Protein AF-A0A494C031-F1 (afdb_monomer_lite)

InterPro domains:
  IPR001715 Calponin homology domain [PF00307] (3-60)
  IPR001715 Calponin homology domain [PS50021] (1-61)
  IPR036872 CH domain superfamily [G3DSA:1.10.418.10] (1-61)
  IPR036872 CH domain superfamily [SSF47576] (3-61)

Foldseek 3Di:
DVVVCVVVVDDFDDQDDDDDLVSQQSRVVSVVVVCVVVVDDLDPAHSNCVSVPVVVSVVVD

pLDDT: mean 79.49, std 7.91, range [58.53, 88.5]

Sequence (61 aa):
MLLLEVISGERLPKPDRGKMRFHKIANVNKALDYIASKGVKLVSIGAEEIVDGNVKMTLGM

Organism: Homo sapiens (NCBI:txid9606)

Radius of gyration: 11.53 Å; chains: 1; bounding box: 26×23×29 Å

Secondary structure (DSSP, 8-state):
-HHHHHHH-PPPPPPP--SSHHHHHHHHHHHHHHHHHTT----S--HHHHHTT-HHHHHT-

Structure (mmCIF, N/CA/C/O backbone):
data_AF-A0A494C031-F1
#
_entry.id   AF-A0A494C031-F1
#
loop_
_atom_site.group_PDB
_atom_site.id
_atom_site.type_symbol
_atom_site.label_atom_id
_atom_site.label_alt_id
_atom_site.label_comp_id
_atom_site.label_asym_id
_atom_site.label_entity_id
_atom_site.label_seq_id
_atom_site.pdbx_PDB_ins_code
_atom_site.Cartn_x
_atom_site.Cartn_y
_atom_site.Cartn_z
_atom_site.occupancy
_atom_site.B_iso_or_equiv
_atom_site.auth_seq_id
_atom_site.auth_comp_id
_atom_site.auth_asym_id
_atom_site.auth_atom_id
_atom_site.pdbx_PDB_model_num
ATOM 1 N N . MET A 1 1 ? -5.810 -1.378 -6.365 1.00 62.38 1 MET A N 1
ATOM 2 C CA . MET A 1 1 ? -6.431 -0.752 -5.178 1.00 62.38 1 MET A CA 1
ATOM 3 C C . MET A 1 1 ? -7.920 -1.034 -5.042 1.00 62.38 1 MET A C 1
ATOM 5 O O . MET A 1 1 ? -8.469 -0.698 -4.008 1.00 62.38 1 MET A O 1
ATOM 9 N N . LEU A 1 2 ? -8.552 -1.713 -6.007 1.00 73.69 2 LEU A N 1
ATOM 10 C CA . LEU A 1 2 ? -9.993 -1.986 -5.986 1.00 73.69 2 LEU A CA 1
ATOM 11 C C . LEU A 1 2 ? -10.470 -2.670 -4.694 1.00 73.69 2 LEU A C 1
ATOM 13 O O . LEU A 1 2 ? -11.530 -2.328 -4.198 1.00 73.69 2 LEU A O 1
ATOM 17 N N . LEU A 1 3 ? -9.670 -3.573 -4.111 1.00 78.44 3 LEU A N 1
ATOM 18 C CA . LEU A 1 3 ? -10.014 -4.217 -2.839 1.00 78.44 3 LEU A CA 1
ATOM 19 C C . LEU A 1 3 ? -10.184 -3.194 -1.705 1.00 78.44 3 LEU A C 1
ATOM 21 O O . LEU A 1 3 ? -11.182 -3.242 -1.000 1.00 78.44 3 LEU A O 1
ATOM 25 N N . LEU A 1 4 ? -9.234 -2.264 -1.561 1.00 77.31 4 LEU A N 1
ATOM 26 C CA . LEU A 1 4 ? -9.247 -1.261 -0.496 1.00 77.31 4 LEU A CA 1
ATOM 27 C C . LEU A 1 4 ? -10.394 -0.262 -0.659 1.00 77.31 4 LEU A C 1
ATOM 29 O O . LEU A 1 4 ? -11.015 0.083 0.335 1.00 77.31 4 LEU A O 1
ATOM 33 N N . GLU A 1 5 ? -10.718 0.135 -1.892 1.00 81.38 5 GLU A N 1
ATOM 34 C CA . GLU A 1 5 ? -11.885 0.988 -2.172 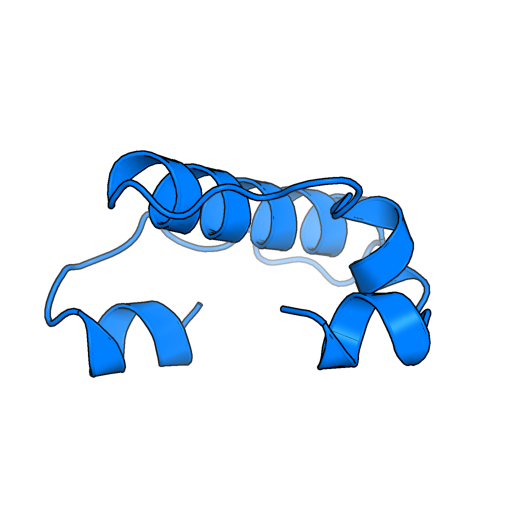1.00 81.38 5 GLU A CA 1
ATOM 35 C C . GLU A 1 5 ? -13.207 0.276 -1.852 1.00 81.38 5 GLU A C 1
ATOM 37 O O . GLU A 1 5 ? -14.134 0.886 -1.328 1.00 81.38 5 GLU A O 1
ATOM 42 N N . VAL A 1 6 ? -13.299 -1.027 -2.143 1.00 80.31 6 VAL A N 1
ATOM 43 C CA . VAL A 1 6 ? -14.513 -1.820 -1.895 1.00 80.31 6 VAL A CA 1
ATOM 44 C C . VAL A 1 6 ? -14.736 -2.055 -0.403 1.00 80.31 6 VAL A C 1
ATOM 46 O O . VAL A 1 6 ? -15.864 -1.925 0.062 1.00 80.31 6 VAL A O 1
ATOM 49 N N . ILE A 1 7 ? -13.687 -2.381 0.357 1.00 82.56 7 ILE A N 1
ATOM 50 C CA . ILE A 1 7 ? -13.816 -2.631 1.802 1.00 82.56 7 ILE A CA 1
ATOM 51 C C . ILE A 1 7 ? -14.001 -1.346 2.611 1.00 82.56 7 ILE A C 1
ATOM 53 O O . ILE A 1 7 ? -14.615 -1.394 3.672 1.00 82.56 7 ILE A O 1
ATOM 57 N N . SER A 1 8 ? -13.478 -0.207 2.146 1.00 77.75 8 SER A N 1
ATOM 58 C CA . SER A 1 8 ? -13.616 1.054 2.873 1.00 77.75 8 SER A CA 1
ATOM 59 C C . SER A 1 8 ? -14.797 1.914 2.446 1.00 77.75 8 SER A C 1
ATOM 61 O O . SER A 1 8 ? -15.196 2.796 3.202 1.00 77.75 8 SER A O 1
ATOM 63 N N . GLY A 1 9 ? -15.324 1.710 1.237 1.00 80.38 9 GLY A N 1
ATOM 64 C CA . GLY A 1 9 ? -16.318 2.600 0.638 1.00 80.38 9 GLY A CA 1
ATOM 65 C C . GLY A 1 9 ? -15.769 3.982 0.255 1.00 80.38 9 GLY A C 1
ATOM 66 O O . GLY A 1 9 ? -16.538 4.847 -0.162 1.00 80.38 9 GLY A O 1
ATOM 67 N N . GLU A 1 10 ? -14.456 4.209 0.372 1.00 81.50 10 GLU A N 1
ATOM 68 C CA . GLU A 1 10 ? -13.796 5.472 0.037 1.00 81.50 10 GLU A CA 1
ATOM 69 C C . GLU A 1 10 ? -13.098 5.379 -1.321 1.00 81.50 10 GLU A C 1
ATOM 71 O O . GLU A 1 10 ? -12.488 4.366 -1.666 1.00 81.50 10 GLU A O 1
ATOM 76 N N . ARG A 1 11 ? -13.144 6.470 -2.096 1.00 80.00 11 ARG A N 1
ATOM 77 C CA . ARG A 1 11 ? -12.357 6.559 -3.329 1.00 80.00 11 ARG A CA 1
ATOM 78 C C . ARG A 1 11 ? -10.893 6.792 -3.002 1.00 80.00 11 ARG A C 1
ATOM 80 O O . ARG A 1 11 ? -10.543 7.811 -2.408 1.00 80.00 11 ARG A O 1
ATOM 87 N N . LEU A 1 12 ? -10.045 5.897 -3.489 1.00 81.31 12 LEU A N 1
ATOM 88 C CA . LEU A 1 12 ? -8.601 6.033 -3.379 1.00 81.31 12 LEU A CA 1
ATOM 89 C C . LEU A 1 12 ? -8.025 6.813 -4.566 1.00 81.31 12 LEU A C 1
ATOM 91 O O . LEU A 1 12 ? -8.637 6.887 -5.640 1.00 81.31 12 LEU A O 1
ATOM 95 N N . PRO A 1 13 ? -6.837 7.423 -4.402 1.00 81.50 13 PRO A N 1
ATOM 96 C CA . PRO A 1 13 ? -6.136 8.044 -5.513 1.00 81.50 13 PRO A CA 1
ATOM 97 C C . PRO A 1 13 ? -5.918 7.035 -6.643 1.00 81.50 13 PRO A C 1
ATOM 99 O O . PRO A 1 13 ? -5.653 5.853 -6.416 1.00 81.50 13 PRO A O 1
ATOM 102 N N . LYS A 1 14 ? -6.014 7.517 -7.887 1.00 83.19 14 LYS A N 1
ATOM 103 C CA . LYS A 1 14 ? -5.879 6.651 -9.060 1.00 83.19 14 LYS A CA 1
ATOM 104 C C . LYS A 1 14 ? -4.524 5.926 -9.029 1.00 83.19 14 LYS A C 1
ATOM 106 O O . LYS A 1 14 ? -3.490 6.576 -8.828 1.00 83.19 14 LYS A O 1
ATOM 111 N N . PRO A 1 15 ? -4.512 4.602 -9.262 1.00 83.94 15 PRO A N 1
ATOM 112 C CA . PRO A 1 15 ? -3.271 3.859 -9.350 1.00 83.94 15 PRO A CA 1
ATOM 113 C C . PRO A 1 15 ? -2.479 4.286 -10.589 1.00 83.94 15 PRO A C 1
ATOM 115 O O . PRO A 1 15 ? -3.052 4.581 -11.644 1.00 83.94 15 PRO A O 1
ATOM 118 N N . ASP A 1 16 ? -1.158 4.271 -10.459 1.00 86.06 16 ASP A N 1
ATOM 119 C CA . ASP A 1 16 ? -0.227 4.452 -11.561 1.00 86.06 16 ASP A CA 1
ATOM 120 C C . ASP A 1 16 ? -0.407 3.331 -12.583 1.00 86.06 16 ASP A C 1
ATOM 122 O O . ASP A 1 16 ? -0.383 2.139 -12.255 1.00 86.06 16 ASP A O 1
ATOM 126 N N . ARG A 1 17 ? -0.607 3.723 -13.843 1.00 78.75 17 ARG A N 1
ATOM 127 C CA . ARG A 1 17 ? -0.831 2.802 -14.957 1.00 78.75 17 ARG A CA 1
ATOM 128 C C . ARG A 1 17 ? 0.498 2.521 -15.646 1.00 78.75 17 ARG A C 1
ATOM 130 O O . ARG A 1 17 ? 0.941 3.296 -16.482 1.00 78.75 17 ARG A O 1
ATOM 137 N N . GLY A 1 18 ? 1.113 1.388 -15.319 1.00 80.19 18 GLY A N 1
ATOM 138 C CA . GLY A 1 18 ? 2.318 0.921 -15.996 1.00 80.19 18 GLY A CA 1
ATOM 139 C C . GLY A 1 18 ? 2.746 -0.474 -15.547 1.00 80.19 18 GLY A C 1
ATOM 140 O O . GLY A 1 18 ? 2.375 -0.936 -14.471 1.00 80.19 18 GLY A O 1
ATOM 141 N N . LYS A 1 19 ? 3.505 -1.175 -16.401 1.00 81.25 19 LYS A N 1
ATOM 142 C CA . LYS A 1 19 ? 3.960 -2.558 -16.145 1.00 81.25 19 LYS A CA 1
ATOM 143 C C . LYS A 1 19 ? 5.318 -2.641 -15.438 1.00 81.25 19 LYS A C 1
ATOM 145 O O . LYS A 1 19 ? 5.682 -3.710 -14.956 1.00 81.25 19 LYS A O 1
ATOM 150 N N . MET A 1 20 ? 6.065 -1.534 -15.380 1.00 87.50 20 MET A N 1
ATOM 151 C CA . MET A 1 20 ? 7.390 -1.496 -14.744 1.00 87.50 20 MET A CA 1
ATOM 152 C C . MET A 1 20 ? 7.294 -1.638 -13.217 1.00 87.50 20 MET A C 1
ATOM 154 O O . MET A 1 20 ? 6.306 -1.208 -12.620 1.00 87.50 20 MET A O 1
ATOM 158 N N . ARG A 1 21 ? 8.346 -2.185 -12.590 1.00 84.25 21 ARG A N 1
ATOM 159 C CA . ARG A 1 21 ? 8.428 -2.452 -11.139 1.00 84.25 21 ARG A CA 1
ATOM 160 C C . ARG A 1 21 ? 8.105 -1.223 -10.284 1.00 84.25 21 ARG A C 1
ATOM 162 O O . ARG A 1 21 ? 7.328 -1.338 -9.343 1.00 84.25 21 ARG A O 1
ATOM 169 N N . PHE A 1 22 ? 8.598 -0.040 -10.657 1.00 86.44 22 PHE A N 1
ATOM 170 C CA . PHE A 1 22 ? 8.340 1.179 -9.884 1.00 86.44 22 PHE A CA 1
ATOM 171 C C . PHE A 1 22 ? 6.851 1.566 -9.834 1.00 86.44 22 PHE A C 1
ATOM 173 O O . PHE A 1 22 ? 6.399 2.059 -8.808 1.00 86.44 22 PHE A O 1
ATOM 180 N N . HIS A 1 23 ? 6.060 1.292 -10.884 1.00 86.69 23 HIS A N 1
ATOM 181 C CA . HIS A 1 23 ? 4.613 1.547 -10.849 1.00 86.69 23 HIS A CA 1
ATOM 182 C C . HIS A 1 23 ? 3.919 0.632 -9.841 1.00 86.69 23 HIS A C 1
ATOM 184 O O . HIS A 1 23 ? 2.998 1.051 -9.144 1.00 86.69 23 HIS A O 1
ATOM 190 N N . LYS A 1 24 ? 4.360 -0.630 -9.748 1.00 84.62 24 LYS A N 1
ATOM 191 C CA . LYS A 1 24 ? 3.837 -1.571 -8.754 1.00 84.62 24 LYS A CA 1
ATOM 192 C C . LYS A 1 24 ? 4.180 -1.099 -7.341 1.00 84.62 24 LYS A C 1
ATOM 194 O O . LYS A 1 24 ? 3.280 -1.033 -6.514 1.00 84.62 24 LYS A O 1
ATOM 199 N N . ILE A 1 25 ? 5.428 -0.686 -7.103 1.00 87.62 25 ILE A N 1
ATOM 200 C CA . ILE A 1 25 ? 5.875 -0.150 -5.805 1.00 87.62 25 ILE A CA 1
ATOM 201 C C . ILE A 1 25 ? 5.075 1.101 -5.427 1.00 87.62 25 ILE A C 1
ATOM 203 O O . ILE A 1 25 ? 4.538 1.165 -4.327 1.00 87.62 25 ILE A O 1
ATOM 207 N N . ALA A 1 26 ? 4.914 2.059 -6.344 1.00 87.12 26 ALA A N 1
ATOM 208 C CA . ALA A 1 26 ? 4.134 3.273 -6.103 1.00 87.12 26 ALA A CA 1
ATOM 209 C C . ALA A 1 26 ? 2.672 2.964 -5.735 1.00 87.12 26 ALA A C 1
ATOM 211 O O . ALA A 1 26 ? 2.111 3.567 -4.821 1.00 87.12 26 ALA A O 1
ATOM 212 N N . ASN A 1 27 ? 2.066 1.982 -6.40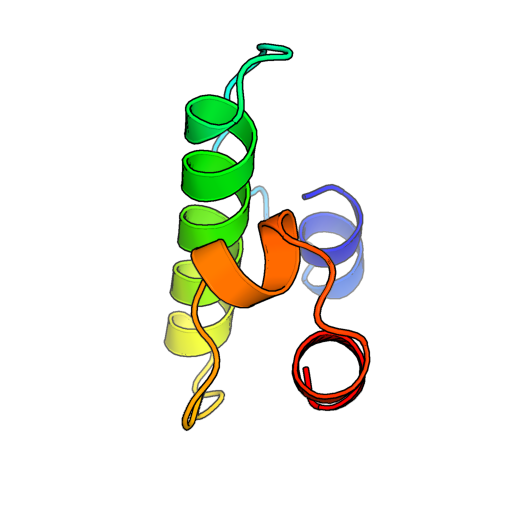7 1.00 88.44 27 ASN A N 1
ATOM 213 C CA . ASN A 1 27 ? 0.710 1.537 -6.103 1.00 88.44 27 ASN A CA 1
ATOM 214 C C . ASN A 1 27 ? 0.601 0.833 -4.746 1.00 88.44 27 ASN A C 1
ATOM 216 O O . ASN A 1 27 ? -0.400 1.005 -4.055 1.00 88.44 27 ASN A O 1
ATOM 220 N N . VAL A 1 28 ? 1.600 0.045 -4.355 1.00 87.81 28 VAL A N 1
ATOM 221 C CA . VAL A 1 28 ? 1.601 -0.607 -3.041 1.00 87.81 28 VAL A CA 1
ATOM 222 C C . VAL A 1 28 ? 1.857 0.414 -1.931 1.00 87.81 28 VAL A C 1
ATOM 224 O O . VAL A 1 28 ? 1.126 0.401 -0.950 1.00 87.81 28 VAL A O 1
ATOM 227 N N . ASN A 1 29 ? 2.779 1.365 -2.108 1.00 88.50 29 ASN A N 1
ATOM 228 C CA . ASN A 1 29 ? 3.013 2.448 -1.142 1.00 88.50 29 ASN A CA 1
ATOM 229 C C . ASN A 1 29 ? 1.738 3.244 -0.856 1.00 88.50 29 ASN A C 1
ATOM 231 O O . ASN A 1 29 ? 1.331 3.352 0.292 1.00 88.50 29 ASN A O 1
ATOM 235 N N . LYS A 1 30 ? 1.028 3.688 -1.898 1.00 88.25 30 LYS A N 1
ATOM 236 C CA . LYS A 1 30 ? -0.263 4.381 -1.749 1.00 88.25 30 LYS A CA 1
ATOM 237 C C . LYS A 1 30 ? -1.303 3.559 -0.971 1.00 88.25 30 LYS A C 1
ATOM 239 O O . LYS A 1 30 ? -2.124 4.124 -0.256 1.00 88.25 30 LYS A O 1
ATOM 244 N N . ALA A 1 31 ? -1.300 2.233 -1.127 1.00 86.06 31 ALA A N 1
ATOM 245 C CA . ALA A 1 31 ? -2.180 1.345 -0.372 1.00 86.06 31 ALA A CA 1
ATOM 246 C C . ALA A 1 31 ? -1.752 1.227 1.101 1.00 86.06 31 ALA A C 1
ATOM 248 O O . ALA A 1 31 ? -2.604 1.288 1.984 1.00 86.06 31 ALA A O 1
ATOM 249 N N . LEU A 1 32 ? -0.449 1.096 1.363 1.00 86.81 32 LEU A N 1
ATOM 250 C CA . LEU A 1 32 ? 0.116 1.051 2.712 1.00 86.81 32 LEU A CA 1
ATOM 251 C C . LEU A 1 32 ? -0.125 2.366 3.466 1.00 86.81 32 LEU A C 1
ATOM 253 O O . LEU A 1 32 ? -0.590 2.329 4.600 1.00 86.81 32 LEU A O 1
ATOM 257 N N . ASP A 1 33 ? 0.083 3.515 2.822 1.00 86.94 33 ASP A N 1
ATOM 258 C CA . ASP A 1 33 ? -0.187 4.838 3.400 1.00 86.94 33 ASP A CA 1
ATOM 259 C C . ASP A 1 33 ? -1.652 4.974 3.823 1.00 86.94 33 ASP A C 1
ATOM 261 O O . ASP A 1 33 ? -1.969 5.457 4.912 1.00 86.94 33 ASP A O 1
ATOM 265 N N . TYR A 1 34 ? -2.565 4.492 2.979 1.00 85.38 34 TYR A N 1
ATOM 266 C CA . TYR A 1 34 ? -3.983 4.485 3.299 1.00 85.38 34 TYR A CA 1
ATOM 267 C C . TYR A 1 34 ? -4.295 3.586 4.505 1.00 85.38 34 TYR A C 1
ATOM 269 O O . TYR A 1 34 ? -4.983 4.012 5.432 1.00 85.38 34 TYR A O 1
ATOM 277 N N . ILE A 1 35 ? -3.755 2.367 4.539 1.00 84.56 35 ILE A N 1
ATOM 278 C CA . ILE A 1 35 ? -3.940 1.430 5.657 1.00 84.56 35 ILE A CA 1
ATOM 279 C C . ILE A 1 35 ? -3.378 2.015 6.965 1.00 84.56 35 ILE A C 1
ATOM 281 O O . ILE A 1 35 ? -4.051 1.975 7.998 1.00 84.56 35 ILE A O 1
ATOM 285 N N . ALA A 1 36 ? -2.200 2.641 6.910 1.00 85.44 36 ALA A N 1
ATOM 286 C CA . ALA A 1 36 ? -1.599 3.341 8.041 1.00 85.44 36 ALA A CA 1
ATOM 287 C C . ALA A 1 36 ? -2.476 4.505 8.530 1.00 85.44 36 ALA A C 1
ATOM 289 O O . ALA A 1 36 ? -2.659 4.674 9.736 1.00 85.44 36 ALA A O 1
ATOM 290 N N . SER A 1 37 ? -3.084 5.268 7.613 1.00 84.56 37 SER A N 1
ATOM 291 C CA . SER A 1 37 ? -3.987 6.374 7.967 1.00 84.56 37 SER A CA 1
ATOM 292 C C . SER A 1 37 ? -5.260 5.919 8.692 1.00 84.56 37 SER A C 1
ATOM 294 O O . SER A 1 37 ? -5.836 6.683 9.464 1.00 84.56 37 SER A O 1
ATOM 296 N N . LYS A 1 38 ? -5.674 4.657 8.510 1.00 83.06 38 LYS A N 1
ATOM 297 C CA . LYS A 1 38 ? -6.783 4.034 9.252 1.00 83.06 38 LYS A CA 1
ATOM 298 C C . LYS A 1 38 ? -6.365 3.475 10.621 1.00 83.06 38 LYS A C 1
ATOM 300 O O . LYS A 1 38 ? -7.189 2.878 11.306 1.00 83.06 38 LYS A O 1
ATOM 305 N N . GLY A 1 39 ? -5.115 3.686 11.042 1.00 82.81 39 GLY A N 1
ATOM 306 C CA . GLY A 1 39 ? -4.610 3.297 12.362 1.00 82.81 39 GLY A CA 1
ATOM 307 C C . GLY A 1 39 ? -4.036 1.880 12.438 1.00 82.81 39 GLY A C 1
ATOM 308 O O . GLY A 1 39 ? -3.745 1.397 13.533 1.00 82.81 39 GLY A O 1
ATOM 309 N N . VAL A 1 40 ? -3.848 1.206 11.300 1.00 84.44 40 VAL A N 1
ATOM 310 C CA . VAL A 1 40 ? -3.220 -0.119 11.253 1.00 84.44 40 VAL A CA 1
ATOM 311 C C . VAL A 1 40 ? -1.700 0.032 11.337 1.00 84.44 40 VAL A C 1
ATOM 313 O O . VAL A 1 40 ? -1.083 0.746 10.547 1.00 84.44 40 VAL A O 1
ATOM 316 N N . LYS A 1 41 ? -1.072 -0.656 12.296 1.00 80.19 41 LYS A N 1
ATOM 317 C CA . LYS A 1 41 ? 0.389 -0.663 12.443 1.00 80.19 41 LYS A CA 1
ATOM 318 C C . LYS A 1 41 ? 1.023 -1.619 11.437 1.00 80.19 41 LYS A C 1
ATOM 320 O O . LYS A 1 41 ? 1.029 -2.828 11.641 1.00 80.19 41 LYS A O 1
ATOM 325 N N . LEU A 1 42 ? 1.612 -1.056 10.391 1.00 78.75 42 LEU A N 1
ATOM 326 C CA . LEU A 1 42 ? 2.416 -1.782 9.413 1.00 78.75 42 LEU A CA 1
A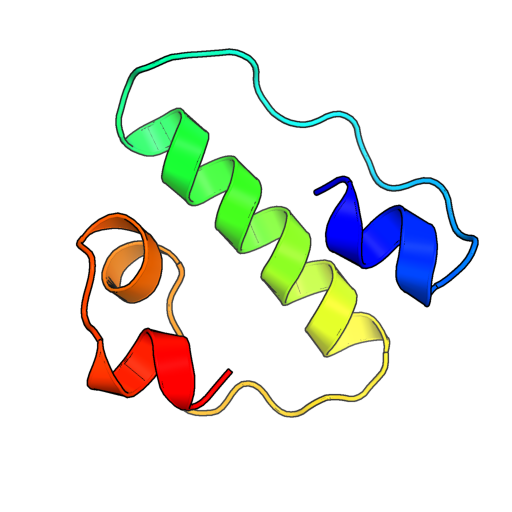TOM 327 C C . LEU A 1 42 ? 3.839 -1.968 9.961 1.00 78.75 42 LEU A C 1
ATOM 329 O O . LEU A 1 42 ? 4.712 -1.130 9.749 1.00 78.75 42 LEU A O 1
ATOM 333 N N . VAL A 1 43 ? 4.075 -3.035 10.728 1.00 73.12 43 VAL A N 1
ATOM 334 C CA . VAL A 1 43 ? 5.413 -3.344 11.262 1.00 73.12 43 VAL A CA 1
ATOM 335 C C . VAL A 1 43 ? 6.116 -4.307 10.311 1.00 73.12 43 VAL A C 1
ATOM 337 O O . VAL A 1 43 ? 5.624 -5.403 10.066 1.00 73.12 43 VAL A O 1
ATOM 340 N N . SER A 1 44 ? 7.272 -3.893 9.787 1.00 71.75 44 SER A N 1
ATOM 341 C CA . SER A 1 44 ? 8.104 -4.676 8.856 1.00 71.75 44 SER A CA 1
ATOM 342 C C . SER A 1 44 ? 7.473 -4.976 7.487 1.00 71.75 44 SER A C 1
ATOM 344 O O . SER A 1 44 ? 7.952 -5.859 6.783 1.00 71.75 44 SER A O 1
ATOM 346 N N . ILE A 1 45 ? 6.441 -4.235 7.073 1.00 77.50 45 ILE A N 1
ATOM 347 C CA . ILE A 1 45 ? 5.817 -4.383 5.750 1.00 77.50 45 ILE A CA 1
ATOM 348 C C . ILE A 1 45 ? 6.310 -3.258 4.835 1.00 77.50 45 ILE A C 1
ATOM 350 O O . ILE A 1 45 ? 5.970 -2.093 5.034 1.00 77.50 45 ILE A O 1
ATOM 354 N N . GLY A 1 46 ? 7.113 -3.609 3.830 1.00 80.44 46 GLY A N 1
ATOM 355 C CA . GLY A 1 46 ? 7.579 -2.694 2.786 1.00 80.44 46 GLY A CA 1
ATOM 356 C C . GLY A 1 46 ? 6.930 -2.995 1.436 1.00 80.44 46 GLY A C 1
ATOM 357 O O . GLY A 1 46 ? 6.690 -4.155 1.101 1.00 80.44 46 GLY A O 1
ATOM 358 N N . ALA A 1 47 ? 6.681 -1.963 0.625 1.00 82.56 47 ALA A N 1
ATOM 359 C CA . ALA A 1 47 ? 6.122 -2.150 -0.715 1.00 82.56 47 ALA A CA 1
ATOM 360 C C . ALA A 1 47 ? 7.020 -2.992 -1.631 1.00 82.56 47 ALA A C 1
ATOM 362 O O . ALA A 1 47 ? 6.516 -3.697 -2.500 1.00 82.56 47 A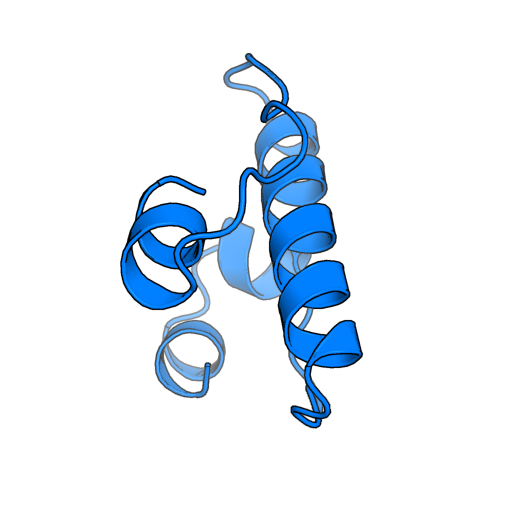LA A O 1
ATOM 363 N N . GLU A 1 48 ? 8.334 -2.933 -1.432 1.00 82.88 48 GLU A N 1
ATOM 364 C CA . GLU A 1 48 ? 9.308 -3.694 -2.212 1.00 82.88 48 GLU A CA 1
ATOM 365 C C . GLU A 1 48 ? 9.181 -5.204 -1.961 1.00 82.88 48 GLU A C 1
ATOM 367 O O . GLU A 1 48 ? 9.029 -5.964 -2.913 1.00 82.88 48 GLU A O 1
ATOM 372 N N . GLU A 1 49 ? 9.063 -5.616 -0.695 1.00 80.88 49 GLU A N 1
ATOM 373 C CA . GLU A 1 49 ? 8.851 -7.017 -0.294 1.00 80.88 49 GLU A CA 1
ATOM 374 C C . GLU A 1 49 ? 7.543 -7.603 -0.856 1.00 80.88 49 GLU A C 1
ATOM 376 O O . GLU A 1 49 ? 7.494 -8.768 -1.256 1.00 80.88 49 GLU A O 1
ATOM 381 N N . ILE A 1 50 ? 6.478 -6.795 -0.912 1.00 81.69 50 ILE A N 1
ATOM 382 C CA . ILE A 1 50 ? 5.186 -7.194 -1.495 1.00 81.69 50 ILE A CA 1
ATOM 383 C C . ILE A 1 50 ? 5.302 -7.331 -3.019 1.00 81.69 50 ILE A C 1
ATOM 385 O O . ILE A 1 50 ? 4.778 -8.279 -3.604 1.00 81.69 50 ILE A O 1
ATOM 389 N N . VAL A 1 51 ? 5.975 -6.387 -3.685 1.00 80.94 51 VAL A N 1
ATOM 390 C CA . VAL A 1 51 ? 6.125 -6.391 -5.150 1.00 80.94 51 VAL A CA 1
ATOM 391 C C . VAL A 1 51 ? 7.028 -7.523 -5.627 1.00 80.94 51 VAL A C 1
ATOM 393 O O . VAL A 1 51 ? 6.749 -8.105 -6.678 1.00 80.94 51 VAL A O 1
ATOM 396 N N . ASP A 1 52 ?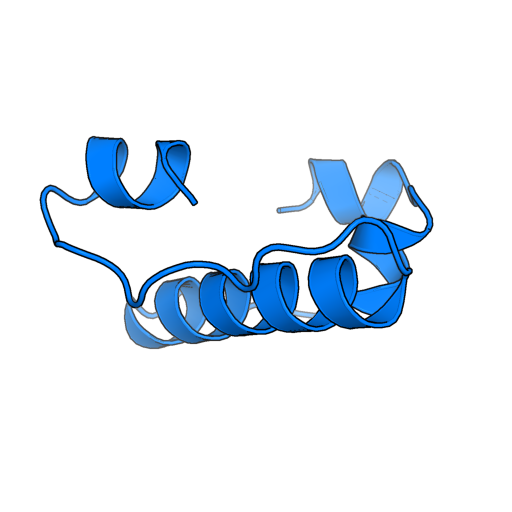 8.061 -7.848 -4.856 1.00 80.56 52 ASP A N 1
ATOM 397 C CA . ASP A 1 52 ? 8.987 -8.941 -5.145 1.00 80.56 52 ASP A CA 1
ATOM 398 C C . ASP A 1 52 ? 8.433 -10.316 -4.716 1.00 80.56 52 ASP A C 1
ATOM 400 O O . ASP A 1 52 ? 9.022 -11.349 -5.031 1.00 80.56 52 ASP A O 1
ATOM 404 N N . GLY A 1 53 ? 7.251 -10.354 -4.085 1.00 69.81 53 GLY A N 1
ATOM 405 C CA . GLY A 1 53 ? 6.483 -11.579 -3.862 1.00 69.81 53 GLY A CA 1
ATOM 406 C C . GLY A 1 53 ? 6.890 -12.373 -2.621 1.00 69.81 53 GLY A C 1
ATOM 407 O O . GLY A 1 53 ? 6.719 -13.594 -2.593 1.00 69.81 53 GLY A O 1
ATOM 408 N N . ASN A 1 54 ? 7.410 -11.716 -1.580 1.00 73.38 54 ASN A N 1
ATOM 409 C CA . ASN A 1 54 ? 7.698 -12.376 -0.310 1.00 73.38 54 ASN A CA 1
ATOM 410 C C . ASN A 1 54 ? 6.384 -12.810 0.367 1.00 73.38 54 ASN A C 1
ATOM 412 O O . ASN A 1 54 ? 5.681 -12.016 0.999 1.00 73.38 54 ASN A O 1
ATOM 416 N N . VAL A 1 55 ? 6.047 -14.095 0.230 1.00 64.50 55 VAL A N 1
ATOM 417 C CA . VAL A 1 55 ? 4.781 -14.692 0.691 1.00 64.50 55 VAL A CA 1
ATOM 418 C C . VAL A 1 55 ? 4.578 -14.517 2.201 1.00 64.50 55 VAL A C 1
ATOM 420 O O . VAL A 1 55 ? 3.452 -14.312 2.644 1.00 64.50 55 VAL A O 1
ATOM 423 N N . LYS A 1 56 ? 5.658 -14.521 2.995 1.00 66.19 56 LYS A N 1
ATOM 424 C CA . LYS A 1 56 ? 5.591 -14.360 4.457 1.00 66.19 56 LYS A CA 1
ATOM 425 C C . LYS A 1 56 ? 5.150 -12.950 4.861 1.00 66.19 56 LYS A C 1
ATOM 427 O O . LYS A 1 56 ? 4.355 -12.806 5.782 1.00 66.19 56 LYS A O 1
ATOM 432 N N . MET A 1 57 ? 5.644 -11.933 4.156 1.00 60.25 57 MET A N 1
ATOM 433 C CA . MET A 1 57 ? 5.268 -10.533 4.387 1.00 60.25 57 MET A CA 1
ATOM 434 C C . MET A 1 57 ? 3.921 -10.189 3.741 1.00 60.25 57 MET A C 1
ATOM 436 O O . MET A 1 57 ? 3.175 -9.383 4.280 1.00 60.25 57 MET A O 1
ATOM 440 N N . THR A 1 58 ? 3.583 -10.839 2.622 1.00 61.88 58 THR A N 1
ATOM 441 C CA . THR A 1 58 ? 2.305 -10.643 1.916 1.00 61.88 58 THR A CA 1
ATOM 442 C C . THR A 1 58 ? 1.122 -11.259 2.673 1.00 61.88 58 THR A C 1
ATOM 444 O O . THR A 1 58 ? 0.039 -10.693 2.651 1.00 61.88 58 THR A O 1
ATOM 447 N N . LEU A 1 59 ? 1.314 -12.396 3.356 1.00 62.91 59 LEU A N 1
ATOM 448 C CA . LEU A 1 59 ? 0.287 -13.024 4.208 1.00 62.91 59 LEU A CA 1
ATOM 449 C C . LEU 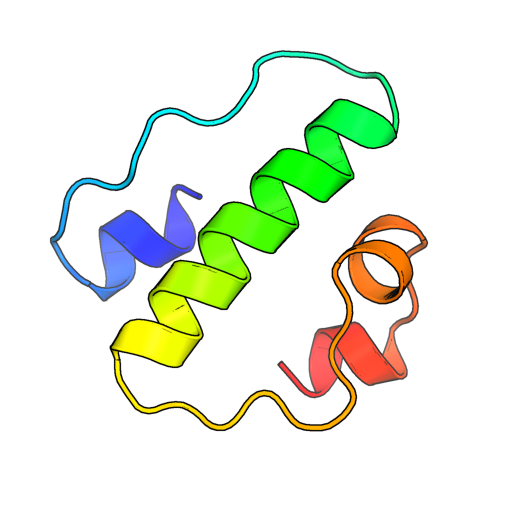A 1 59 ? 0.187 -12.405 5.610 1.00 62.91 59 LEU A C 1
ATOM 451 O O . LEU A 1 59 ? -0.808 -12.622 6.293 1.00 62.91 59 LEU A O 1
ATOM 455 N N . GLY A 1 60 ? 1.221 -11.689 6.062 1.00 60.91 60 GLY A N 1
ATOM 456 C CA . GLY A 1 60 ? 1.193 -10.948 7.327 1.00 60.91 60 GLY A CA 1
ATOM 457 C C . GLY A 1 60 ? 0.461 -9.602 7.244 1.00 60.91 60 GLY A C 1
ATOM 458 O O . GLY A 1 60 ? 0.333 -8.933 8.268 1.00 60.91 60 GLY A O 1
ATOM 459 N N . MET A 1 61 ? 0.033 -9.213 6.038 1.00 58.53 61 MET A N 1
ATOM 460 C CA . MET A 1 61 ? -0.708 -7.993 5.717 1.00 58.53 61 MET A CA 1
ATOM 461 C C . MET A 1 61 ? -2.220 -8.224 5.748 1.00 58.53 61 MET A C 1
ATOM 463 O O . MET A 1 61 ? -2.666 -9.293 5.277 1.00 58.53 61 MET A O 1
#